Protein AF-A0A7J5VX45-F1 (afdb_monomer_lite)

Structure (mmCIF, N/CA/C/O backbone):
data_AF-A0A7J5VX45-F1
#
_entry.id   AF-A0A7J5VX45-F1
#
loop_
_atom_site.group_PDB
_atom_site.id
_atom_site.type_symbol
_atom_site.label_atom_id
_atom_site.label_alt_id
_atom_site.label_comp_id
_atom_site.label_asym_id
_atom_site.label_entity_id
_atom_site.label_seq_id
_atom_site.pdbx_PDB_ins_code
_atom_site.Cartn_x
_atom_site.Cartn_y
_atom_site.Cartn_z
_atom_site.occupancy
_atom_site.B_iso_or_equiv
_atom_site.auth_seq_id
_atom_site.auth_comp_id
_atom_site.auth_asym_id
_atom_site.auth_atom_id
_atom_site.pdbx_PDB_model_num
ATOM 1 N N . MET A 1 1 ? -2.016 6.995 -19.120 1.00 82.38 1 MET A N 1
ATOM 2 C CA . MET A 1 1 ? -1.212 5.755 -19.064 1.00 82.38 1 MET A CA 1
ATOM 3 C C . MET A 1 1 ? -1.632 4.945 -17.868 1.00 82.38 1 MET A C 1
ATOM 5 O O . MET A 1 1 ? -1.309 5.288 -16.733 1.00 82.38 1 MET A O 1
ATOM 9 N N . ASN A 1 2 ? -2.385 3.898 -18.158 1.00 92.25 2 ASN A N 1
ATOM 10 C CA . ASN A 1 2 ? -2.856 2.914 -17.201 1.00 92.25 2 ASN A CA 1
ATOM 11 C C . ASN A 1 2 ? -2.027 1.643 -17.374 1.00 92.25 2 ASN A C 1
ATOM 13 O O . ASN A 1 2 ? -1.926 1.141 -18.489 1.00 92.25 2 ASN A O 1
ATOM 17 N N . PHE A 1 3 ? -1.434 1.131 -16.298 1.00 95.12 3 PHE A N 1
ATOM 18 C CA . PHE A 1 3 ? -0.583 -0.052 -16.360 1.00 95.12 3 PHE A CA 1
ATOM 19 C C . PHE A 1 3 ? -1.140 -1.200 -15.532 1.00 95.12 3 PHE A C 1
ATOM 21 O O . PHE A 1 3 ? -1.621 -0.999 -14.417 1.00 95.12 3 PHE A O 1
ATOM 28 N N . GLU A 1 4 ? -0.998 -2.402 -16.070 1.00 95.81 4 GLU A N 1
ATOM 29 C CA . GLU A 1 4 ? -1.255 -3.669 -15.393 1.00 95.81 4 GLU A CA 1
ATOM 30 C C . GLU A 1 4 ? 0.067 -4.432 -15.242 1.00 95.81 4 GLU A C 1
ATOM 32 O O . GLU A 1 4 ? 0.884 -4.476 -16.170 1.00 95.81 4 GLU A O 1
ATOM 37 N N . ILE A 1 5 ? 0.306 -5.014 -14.067 1.00 95.38 5 ILE A N 1
ATOM 38 C CA . ILE A 1 5 ? 1.509 -5.781 -13.750 1.00 95.38 5 ILE A CA 1
ATOM 39 C C . ILE A 1 5 ? 1.119 -7.213 -13.397 1.00 95.38 5 ILE A C 1
ATOM 41 O O . ILE A 1 5 ? 0.412 -7.478 -12.433 1.00 95.38 5 ILE A O 1
ATOM 45 N N . TYR A 1 6 ? 1.655 -8.184 -14.127 1.00 94.62 6 TYR A N 1
ATOM 46 C CA . TYR A 1 6 ? 1.280 -9.585 -13.934 1.00 94.62 6 TYR A CA 1
ATOM 47 C C . TYR A 1 6 ? 2.439 -10.540 -14.197 1.00 94.62 6 TYR A C 1
ATOM 49 O O . TYR A 1 6 ? 3.435 -10.203 -14.837 1.00 94.62 6 TYR A O 1
ATOM 57 N N . TRP A 1 7 ? 2.317 -11.773 -13.711 1.00 93.62 7 TRP A N 1
ATOM 58 C CA . TRP A 1 7 ? 3.274 -12.829 -14.027 1.00 93.62 7 TRP A CA 1
ATOM 59 C C . TRP A 1 7 ? 3.082 -13.346 -15.449 1.00 93.62 7 TRP A C 1
ATOM 61 O O . TRP A 1 7 ? 1.960 -13.598 -15.886 1.00 93.62 7 TRP A O 1
ATOM 71 N N . ASN A 1 8 ? 4.179 -13.602 -16.164 1.00 93.62 8 ASN A N 1
ATOM 72 C CA . ASN A 1 8 ? 4.090 -14.371 -17.403 1.00 93.62 8 ASN A CA 1
ATOM 73 C C . ASN A 1 8 ? 3.529 -15.790 -17.148 1.00 93.62 8 ASN A C 1
ATOM 75 O O . ASN A 1 8 ? 3.465 -16.268 -16.017 1.00 93.62 8 ASN A O 1
ATOM 79 N N . GLN A 1 9 ? 3.195 -16.514 -18.220 1.00 88.69 9 GLN A N 1
ATOM 80 C CA . GLN A 1 9 ? 2.586 -17.854 -18.143 1.00 88.69 9 GLN A CA 1
ATOM 81 C C . GLN A 1 9 ? 3.402 -18.890 -17.347 1.00 88.69 9 GLN A C 1
ATOM 83 O O . GLN A 1 9 ? 2.852 -19.891 -16.897 1.00 88.69 9 GLN A O 1
ATOM 88 N N . HIS A 1 10 ? 4.706 -18.666 -17.181 1.00 89.75 10 HIS A N 1
ATOM 89 C CA . HIS A 1 10 ? 5.606 -19.560 -16.455 1.00 89.75 10 HIS A CA 1
ATOM 90 C C . HIS A 1 10 ? 5.929 -19.083 -15.030 1.00 89.75 10 HIS A C 1
ATOM 92 O O . HIS A 1 10 ? 6.707 -19.741 -14.343 1.00 89.75 10 HIS A O 1
ATOM 98 N N . CYS A 1 11 ? 5.364 -17.955 -14.582 1.00 87.44 11 CYS A N 1
ATOM 99 C CA . CYS A 1 11 ? 5.669 -17.312 -13.300 1.00 87.44 11 CYS A CA 1
ATOM 100 C C . CYS A 1 11 ? 7.172 -17.063 -13.076 1.00 87.44 11 CYS A C 1
ATOM 102 O O . CYS A 1 11 ? 7.667 -17.145 -11.953 1.00 87.44 11 CYS A O 1
ATOM 104 N N . THR A 1 12 ? 7.915 -16.779 -14.149 1.00 90.00 12 THR A N 1
ATOM 105 C CA . THR A 1 12 ? 9.368 -16.540 -14.097 1.00 90.00 12 THR A CA 1
ATOM 106 C C . THR A 1 12 ? 9.725 -15.061 -14.088 1.00 90.00 12 THR A C 1
ATOM 108 O O . THR A 1 12 ? 10.860 -14.705 -13.786 1.00 90.00 12 THR A O 1
ATOM 111 N N . MET A 1 13 ? 8.791 -14.195 -14.475 1.00 93.50 13 MET A N 1
ATOM 112 C CA . MET A 1 13 ? 9.033 -12.770 -14.676 1.00 93.50 13 MET A CA 1
ATOM 113 C C . MET A 1 13 ? 7.736 -11.969 -14.617 1.00 93.50 13 MET A C 1
ATOM 115 O O . MET A 1 13 ? 6.683 -12.451 -15.045 1.00 93.50 13 MET A O 1
ATOM 119 N N . LEU A 1 14 ? 7.853 -10.740 -14.122 1.00 95.88 14 LEU A N 1
ATOM 120 C CA . LEU A 1 14 ? 6.779 -9.759 -14.132 1.00 95.88 14 LEU A CA 1
ATOM 121 C C . LEU A 1 14 ? 6.767 -9.015 -15.468 1.00 95.88 14 LEU A C 1
ATOM 123 O O . LEU A 1 14 ? 7.808 -8.571 -15.964 1.00 95.88 14 LEU A O 1
ATOM 127 N N . MET A 1 15 ? 5.574 -8.892 -16.022 1.00 97.25 15 MET A N 1
ATOM 128 C CA . MET A 1 15 ? 5.253 -8.137 -17.222 1.00 97.25 15 MET A CA 1
ATOM 129 C C . MET A 1 15 ? 4.575 -6.836 -16.806 1.00 97.25 15 MET A C 1
ATOM 131 O O . MET A 1 15 ? 3.856 -6.820 -15.810 1.00 97.25 15 MET A O 1
ATOM 135 N N . VAL A 1 16 ? 4.799 -5.774 -17.570 1.00 97.06 16 VAL A N 1
ATOM 136 C CA . VAL A 1 16 ? 4.089 -4.500 -17.452 1.00 97.06 16 VAL A CA 1
ATOM 137 C C . VAL A 1 16 ? 3.394 -4.250 -18.782 1.00 97.06 16 VAL A C 1
ATOM 139 O O . VAL A 1 16 ? 4.059 -4.165 -19.817 1.00 97.06 16 VAL A O 1
ATOM 142 N N . GLU A 1 17 ? 2.071 -4.172 -18.758 1.00 96.94 17 GLU A N 1
ATOM 143 C CA . GLU A 1 17 ? 1.246 -3.850 -19.919 1.00 96.94 17 GLU A CA 1
ATOM 144 C C . GLU A 1 17 ? 0.693 -2.440 -19.786 1.00 96.94 17 GLU A C 1
ATOM 146 O O . GLU A 1 17 ? 0.099 -2.095 -18.769 1.00 96.94 17 GLU A O 1
ATOM 151 N N . ASP A 1 18 ? 0.893 -1.628 -20.818 1.00 96.06 18 ASP A N 1
ATOM 152 C CA . ASP A 1 18 ? 0.198 -0.358 -20.983 1.00 96.06 18 ASP A CA 1
ATOM 153 C C . ASP A 1 18 ? -1.181 -0.644 -21.587 1.00 96.06 18 ASP A C 1
ATOM 155 O O . ASP A 1 18 ? -1.300 -1.062 -22.741 1.00 96.06 18 ASP A O 1
ATOM 159 N N . LEU A 1 19 ? -2.232 -0.441 -20.798 1.00 94.62 19 LEU A N 1
ATOM 160 C CA . LEU A 1 19 ? -3.609 -0.732 -21.185 1.00 94.62 19 LEU A CA 1
ATOM 161 C C . LEU A 1 19 ? -4.141 0.231 -22.256 1.00 94.62 19 LEU A C 1
ATOM 163 O O . LEU A 1 19 ? -5.102 -0.113 -22.945 1.00 94.62 19 LEU A O 1
ATOM 167 N N . ASP A 1 20 ? -3.521 1.402 -22.440 1.00 93.12 20 ASP A N 1
ATOM 168 C CA . ASP A 1 20 ? -3.989 2.400 -23.407 1.00 93.12 20 ASP A CA 1
ATOM 169 C C . ASP A 1 20 ? -3.570 2.034 -24.847 1.00 93.12 20 ASP A C 1
ATOM 171 O O . ASP A 1 20 ? -4.246 2.400 -25.811 1.00 93.12 20 ASP A O 1
ATOM 175 N N . ASN A 1 21 ? -2.460 1.301 -25.013 1.00 94.06 21 ASN A N 1
ATOM 176 C CA . ASN A 1 21 ? -1.916 0.911 -26.324 1.00 94.06 21 ASN A CA 1
ATOM 177 C C . ASN A 1 21 ? -1.573 -0.587 -26.463 1.00 94.06 21 ASN A C 1
ATOM 179 O O . ASN A 1 21 ? -1.088 -1.006 -27.516 1.00 94.06 21 ASN A O 1
ATOM 183 N N . SER A 1 22 ? -1.829 -1.387 -25.425 1.00 92.19 22 SER A N 1
ATOM 184 C CA . SER A 1 22 ? -1.565 -2.831 -25.353 1.00 92.19 22 SER A CA 1
ATOM 185 C C . SER A 1 22 ? -0.097 -3.224 -25.570 1.00 92.19 22 SER A C 1
ATOM 187 O O . SER A 1 22 ? 0.197 -4.342 -26.005 1.00 92.19 22 SER A O 1
ATOM 189 N N . THR A 1 23 ? 0.846 -2.319 -25.293 1.00 96.25 23 THR A N 1
ATOM 190 C CA . THR A 1 23 ? 2.274 -2.655 -25.321 1.00 96.25 23 THR A CA 1
ATOM 191 C C . THR A 1 23 ? 2.665 -3.388 -24.048 1.00 96.25 23 THR A C 1
ATOM 193 O O . THR A 1 23 ? 2.251 -3.023 -22.952 1.00 96.25 23 THR A O 1
ATOM 196 N N . VAL A 1 24 ? 3.476 -4.437 -24.192 1.00 96.75 24 VAL A N 1
ATOM 197 C CA . VAL A 1 24 ? 3.905 -5.286 -23.078 1.00 96.75 24 VAL A CA 1
ATOM 198 C C . VAL A 1 24 ? 5.424 -5.289 -23.016 1.00 96.75 24 VAL A C 1
ATOM 200 O O . VAL A 1 24 ? 6.086 -5.656 -23.986 1.00 96.75 24 VAL A O 1
ATOM 203 N N . SER A 1 25 ? 5.963 -4.919 -21.860 1.00 96.94 25 SER A N 1
ATOM 204 C CA . SER A 1 25 ? 7.399 -4.923 -21.577 1.00 96.94 25 SER A CA 1
ATOM 205 C C . SER A 1 25 ? 7.700 -5.797 -20.367 1.00 96.94 25 SER A C 1
ATOM 207 O O . SER A 1 25 ? 6.845 -6.016 -19.506 1.00 96.94 25 SER A O 1
ATOM 209 N N . ARG A 1 26 ? 8.928 -6.308 -20.270 1.00 96.81 26 ARG A N 1
ATOM 210 C CA . ARG A 1 26 ? 9.374 -6.964 -19.039 1.00 96.81 26 ARG A CA 1
ATOM 211 C C . ARG A 1 26 ? 9.648 -5.907 -17.976 1.00 96.81 26 ARG A C 1
ATOM 213 O O . ARG A 1 26 ? 10.177 -4.841 -18.283 1.00 96.81 26 ARG A O 1
ATOM 220 N N . MET A 1 27 ? 9.363 -6.205 -16.711 1.00 96.38 27 MET A N 1
ATOM 221 C CA . MET A 1 27 ? 9.603 -5.243 -15.631 1.00 96.38 27 MET A CA 1
ATOM 222 C C . MET A 1 27 ? 11.084 -4.837 -15.502 1.00 96.38 27 MET A C 1
ATOM 224 O O . MET A 1 27 ? 11.373 -3.707 -15.122 1.00 96.38 27 MET A O 1
ATOM 228 N N . ASP A 1 28 ? 12.023 -5.736 -15.818 1.00 96.12 28 ASP A N 1
ATOM 229 C CA . ASP A 1 28 ? 13.470 -5.461 -15.823 1.00 96.12 28 ASP A CA 1
ATOM 230 C C . ASP A 1 28 ? 13.955 -4.647 -17.030 1.00 96.12 28 ASP A C 1
ATOM 232 O O . ASP A 1 28 ? 15.075 -4.142 -17.012 1.00 96.12 28 ASP A O 1
ATOM 236 N N . GLU A 1 29 ? 13.113 -4.477 -18.045 1.00 96.81 29 GLU A N 1
ATOM 237 C CA . GLU A 1 29 ? 13.376 -3.635 -19.216 1.00 96.81 29 GLU A CA 1
ATOM 238 C C . GLU A 1 29 ? 12.725 -2.249 -19.092 1.00 96.81 29 GLU A C 1
ATOM 240 O O . GLU A 1 29 ? 12.973 -1.368 -19.916 1.00 96.81 29 GLU A O 1
ATOM 245 N N . MET A 1 30 ? 11.908 -2.031 -18.055 1.00 96.56 30 MET A N 1
ATOM 246 C CA . MET A 1 30 ? 11.261 -0.743 -17.828 1.00 96.56 30 MET A CA 1
ATOM 247 C C . MET A 1 30 ? 12.286 0.353 -17.501 1.00 96.56 30 MET A C 1
ATOM 249 O O . MET A 1 30 ? 13.265 0.101 -16.789 1.00 96.56 30 MET A O 1
ATOM 253 N N . PRO A 1 31 ? 12.050 1.606 -17.937 1.00 97.00 31 PRO A N 1
ATOM 254 C CA . PRO A 1 31 ? 12.927 2.720 -17.603 1.00 97.00 31 PRO A CA 1
ATOM 255 C C . PRO A 1 31 ? 13.096 2.889 -16.089 1.00 97.00 31 PRO A C 1
ATOM 257 O O . PRO A 1 31 ? 12.126 2.837 -15.330 1.00 97.00 31 PRO A O 1
ATOM 260 N N . ALA A 1 32 ? 14.321 3.182 -15.644 1.00 96.44 32 ALA A N 1
ATOM 261 C CA . ALA A 1 32 ? 14.611 3.393 -14.224 1.00 96.44 32 ALA A CA 1
ATOM 262 C C . ALA A 1 32 ? 13.737 4.495 -13.599 1.00 96.44 32 ALA A C 1
ATOM 264 O O . ALA A 1 32 ? 13.336 4.376 -12.445 1.00 96.44 32 ALA A O 1
ATOM 265 N N . GLU A 1 33 ? 13.404 5.539 -14.365 1.00 96.19 33 GLU A N 1
ATOM 266 C CA . GLU A 1 33 ? 12.509 6.615 -13.930 1.00 96.19 33 GLU A CA 1
ATOM 267 C C . GLU A 1 33 ? 11.099 6.102 -13.600 1.00 96.19 33 GLU A C 1
ATOM 269 O O . GLU A 1 33 ? 10.535 6.480 -12.576 1.00 96.19 33 GLU A O 1
ATOM 274 N N . PHE A 1 34 ? 10.546 5.207 -14.423 1.00 96.06 34 PHE A N 1
ATOM 275 C CA . PHE A 1 34 ? 9.236 4.600 -14.182 1.00 96.06 34 PHE A CA 1
ATOM 276 C C . PHE A 1 34 ? 9.245 3.783 -12.885 1.00 96.06 34 PHE A C 1
ATOM 278 O O . PHE A 1 34 ? 8.399 3.977 -12.014 1.00 96.06 34 PHE A O 1
ATOM 285 N N . ILE A 1 35 ? 10.261 2.930 -12.715 1.00 97.56 35 ILE A N 1
ATOM 286 C CA . ILE A 1 35 ? 10.429 2.112 -11.509 1.00 97.56 35 ILE A CA 1
ATOM 287 C C . ILE A 1 35 ? 10.584 2.982 -10.257 1.00 97.56 35 ILE A C 1
ATOM 289 O O . ILE A 1 35 ? 9.976 2.692 -9.229 1.00 97.56 35 ILE A O 1
ATOM 293 N N . GLN A 1 36 ? 11.368 4.059 -10.331 1.00 97.25 36 GLN A N 1
ATOM 294 C CA . GLN A 1 36 ? 11.568 4.975 -9.204 1.00 97.25 36 GLN A CA 1
ATOM 295 C C . GLN A 1 36 ? 10.301 5.766 -8.861 1.00 97.25 36 GLN A C 1
ATOM 297 O O . GLN A 1 36 ? 10.040 5.991 -7.682 1.00 97.25 36 GLN A O 1
ATOM 302 N N . LYS A 1 37 ? 9.489 6.146 -9.855 1.00 96.31 37 LYS A N 1
ATOM 303 C CA . LYS A 1 37 ? 8.185 6.783 -9.616 1.00 96.31 37 LYS A CA 1
ATOM 304 C C . LYS A 1 37 ? 7.210 5.840 -8.914 1.00 96.31 37 LYS A C 1
ATOM 306 O O . LYS A 1 37 ? 6.556 6.254 -7.963 1.00 96.31 37 LYS A O 1
ATOM 311 N N . LEU A 1 38 ? 7.157 4.569 -9.320 1.00 95.69 38 LEU A N 1
ATOM 312 C CA . LEU A 1 38 ? 6.349 3.567 -8.617 1.00 95.69 38 LEU A CA 1
ATOM 313 C C . LEU A 1 38 ? 6.828 3.340 -7.185 1.00 95.69 38 LEU A C 1
ATOM 315 O O . LEU A 1 38 ? 6.024 3.290 -6.260 1.00 95.69 38 LEU A O 1
ATOM 319 N N . ASP A 1 39 ? 8.139 3.235 -6.997 1.00 96.88 39 ASP A N 1
ATOM 320 C CA . ASP A 1 39 ? 8.743 3.059 -5.681 1.00 96.88 39 ASP A CA 1
ATOM 321 C C . ASP A 1 39 ? 8.433 4.237 -4.741 1.00 96.88 39 ASP A C 1
ATOM 323 O O . ASP A 1 39 ? 8.046 4.028 -3.587 1.00 96.88 39 ASP A O 1
ATOM 327 N N . ALA A 1 40 ? 8.495 5.470 -5.256 1.00 94.69 40 ALA A N 1
ATOM 328 C CA . ALA A 1 40 ? 8.063 6.666 -4.538 1.00 94.69 40 ALA A CA 1
ATOM 329 C C . ALA A 1 40 ? 6.563 6.618 -4.198 1.00 94.69 40 ALA A C 1
ATOM 331 O O . ALA A 1 40 ? 6.196 6.835 -3.042 1.00 94.69 40 ALA A O 1
ATOM 332 N N . ALA A 1 41 ? 5.705 6.227 -5.145 1.00 92.38 41 ALA A N 1
ATOM 333 C CA . ALA A 1 41 ? 4.271 6.081 -4.903 1.00 92.38 41 ALA A CA 1
ATOM 334 C C . ALA A 1 41 ? 3.952 5.018 -3.829 1.00 92.38 41 ALA A C 1
ATOM 336 O O . ALA A 1 41 ? 3.035 5.205 -3.022 1.00 92.38 41 ALA A O 1
ATOM 337 N N . VAL A 1 42 ? 4.723 3.922 -3.743 1.00 91.62 42 VAL A N 1
ATOM 338 C CA . VAL A 1 42 ? 4.620 2.957 -2.628 1.00 91.62 42 VAL A CA 1
ATOM 339 C C . VAL A 1 42 ? 5.031 3.615 -1.311 1.00 91.62 42 VAL A C 1
ATOM 341 O O . VAL A 1 42 ? 4.355 3.417 -0.302 1.00 91.62 42 VAL A O 1
ATOM 344 N N . SER A 1 43 ? 6.111 4.401 -1.305 1.00 88.94 43 SER A N 1
ATOM 345 C CA . SER A 1 43 ? 6.586 5.090 -0.099 1.00 88.94 43 SER A CA 1
ATOM 346 C C . SER A 1 43 ? 5.570 6.082 0.471 1.00 88.94 43 SER A C 1
ATOM 348 O O . SER A 1 43 ? 5.431 6.173 1.689 1.00 88.94 43 SER A O 1
ATOM 350 N N . GLU A 1 44 ? 4.828 6.765 -0.403 1.00 83.69 44 GLU A N 1
ATOM 351 C CA . GLU A 1 44 ? 3.817 7.757 -0.031 1.00 83.69 44 GLU A CA 1
ATOM 352 C C . GLU A 1 44 ? 2.494 7.108 0.380 1.00 83.69 44 GLU A C 1
ATOM 354 O O . GLU A 1 44 ? 1.898 7.488 1.385 1.00 83.69 44 GLU A O 1
ATOM 359 N N . SER A 1 45 ? 2.033 6.113 -0.382 1.00 80.19 45 SER A N 1
ATOM 360 C CA . SER A 1 45 ? 0.720 5.494 -0.155 1.00 80.19 45 SER A CA 1
ATOM 361 C C . SER A 1 45 ? 0.730 4.370 0.883 1.00 80.19 45 SER A C 1
ATOM 363 O O . SER A 1 45 ? -0.319 4.047 1.440 1.00 80.19 45 SER A O 1
ATOM 365 N N . ARG A 1 46 ? 1.881 3.711 1.084 1.00 84.00 46 ARG A N 1
ATOM 366 C CA . ARG A 1 46 ? 2.056 2.530 1.950 1.00 84.00 46 ARG A CA 1
ATOM 367 C C . ARG A 1 46 ? 3.404 2.554 2.716 1.00 84.00 46 ARG A C 1
ATOM 369 O O . ARG A 1 46 ? 4.164 1.576 2.622 1.00 84.00 46 ARG A O 1
ATOM 376 N N . PRO A 1 47 ? 3.726 3.613 3.486 1.00 81.44 47 PRO A N 1
ATOM 377 C CA . PRO A 1 47 ? 4.994 3.761 4.209 1.00 81.44 47 PRO A CA 1
ATOM 378 C C . PRO A 1 47 ? 5.429 2.531 5.022 1.00 81.44 47 PRO A C 1
ATOM 380 O O . PRO A 1 47 ? 6.603 2.159 4.998 1.00 81.44 47 PRO A O 1
ATOM 383 N N . GLY A 1 48 ? 4.509 1.852 5.711 1.00 80.50 48 GLY A N 1
ATOM 384 C CA . GLY A 1 48 ? 4.817 0.645 6.488 1.00 80.50 48 GLY A CA 1
ATOM 385 C C . GLY A 1 48 ? 5.357 -0.511 5.635 1.00 80.50 48 GLY A C 1
A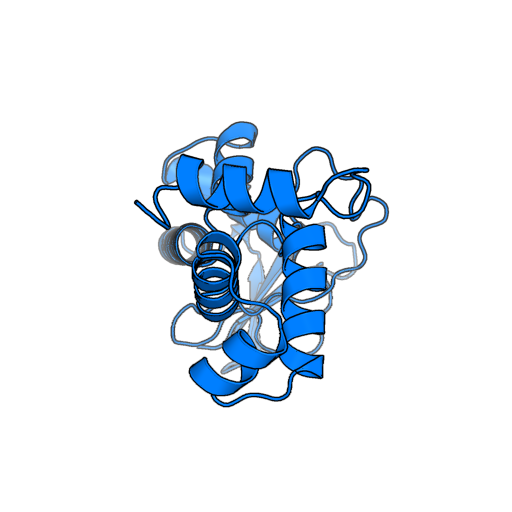TOM 386 O O . GLY A 1 48 ? 6.354 -1.146 5.996 1.00 80.50 48 GLY A O 1
ATOM 387 N N . ILE A 1 49 ? 4.750 -0.749 4.467 1.00 86.50 49 ILE A N 1
ATOM 388 C CA . ILE A 1 49 ? 5.239 -1.740 3.496 1.00 86.50 49 ILE A CA 1
ATOM 389 C C . ILE A 1 49 ? 6.587 -1.286 2.934 1.00 86.50 49 ILE A C 1
ATOM 391 O O . ILE A 1 49 ? 7.529 -2.080 2.878 1.00 86.50 49 ILE A O 1
ATOM 395 N N . TYR A 1 50 ? 6.705 -0.005 2.580 1.00 89.69 50 TYR A N 1
ATOM 396 C CA . TYR A 1 50 ? 7.933 0.568 2.036 1.00 89.69 50 TYR A CA 1
ATOM 397 C C . TYR A 1 50 ? 9.129 0.432 2.990 1.00 89.69 50 TYR A C 1
ATOM 399 O O . TYR A 1 50 ? 10.215 0.025 2.573 1.00 89.69 50 TYR A O 1
ATOM 407 N N . ILE A 1 51 ? 8.932 0.681 4.289 1.00 85.69 51 ILE A N 1
ATOM 408 C CA . ILE A 1 51 ? 9.962 0.492 5.320 1.00 85.69 51 ILE A CA 1
ATOM 409 C C . ILE A 1 51 ? 10.436 -0.964 5.352 1.00 85.69 51 ILE A C 1
ATOM 411 O O . ILE A 1 51 ? 11.641 -1.218 5.429 1.00 85.69 51 ILE A O 1
ATOM 415 N N . ASN A 1 52 ? 9.515 -1.927 5.277 1.00 88.50 52 ASN A N 1
ATOM 416 C CA . ASN A 1 52 ? 9.874 -3.343 5.260 1.00 88.50 52 ASN A CA 1
ATOM 417 C C . ASN A 1 52 ? 10.639 -3.718 3.987 1.00 88.50 52 ASN A C 1
ATOM 419 O O . ASN A 1 52 ? 11.627 -4.449 4.070 1.00 88.50 52 ASN A O 1
ATOM 423 N N . LEU A 1 53 ? 10.233 -3.200 2.826 1.00 92.88 53 LEU A N 1
ATOM 424 C CA . LEU A 1 53 ? 10.967 -3.389 1.573 1.00 92.88 53 LEU A CA 1
ATOM 425 C C . LEU A 1 53 ? 12.391 -2.831 1.689 1.00 92.88 53 LEU A C 1
ATOM 427 O O . LEU A 1 53 ? 13.352 -3.547 1.418 1.00 92.88 53 LEU A O 1
ATOM 431 N N . CYS A 1 54 ? 12.547 -1.603 2.185 1.00 93.75 54 CYS A N 1
ATOM 432 C CA . CYS A 1 54 ? 13.855 -0.973 2.359 1.00 93.75 54 CYS A CA 1
ATOM 433 C C . CYS A 1 54 ? 14.767 -1.735 3.326 1.00 93.75 54 CYS A C 1
ATOM 435 O O . CYS A 1 54 ? 15.948 -1.908 3.038 1.00 93.75 54 CYS A O 1
ATOM 437 N N . LYS A 1 55 ? 14.236 -2.229 4.451 1.00 91.06 55 LYS A N 1
ATOM 438 C CA . LYS A 1 55 ? 15.016 -3.009 5.428 1.00 91.06 55 LYS A CA 1
ATOM 439 C C . LYS A 1 55 ? 15.585 -4.305 4.851 1.00 91.06 55 LYS A C 1
ATOM 441 O O . LYS A 1 55 ? 16.656 -4.722 5.275 1.00 91.06 55 LYS A O 1
ATOM 446 N N . ASN A 1 56 ? 14.868 -4.944 3.928 1.00 93.12 56 ASN A N 1
ATOM 447 C CA . ASN A 1 56 ? 15.251 -6.254 3.397 1.00 93.12 56 ASN A CA 1
ATOM 448 C C . ASN A 1 56 ? 16.004 -6.176 2.065 1.00 93.12 56 ASN A C 1
ATOM 450 O O . ASN A 1 56 ? 16.832 -7.035 1.788 1.00 93.12 56 ASN A O 1
ATOM 454 N N . ILE A 1 57 ? 15.710 -5.171 1.240 1.00 96.25 57 ILE A N 1
ATOM 455 C CA . ILE A 1 57 ? 16.250 -5.051 -0.123 1.00 96.25 57 ILE A CA 1
ATOM 456 C C . ILE A 1 57 ? 17.281 -3.921 -0.211 1.00 96.25 57 ILE A C 1
ATOM 458 O O . ILE A 1 57 ? 18.217 -3.993 -0.999 1.00 96.25 57 ILE A O 1
ATOM 462 N N . GLY A 1 58 ? 17.148 -2.892 0.624 1.00 96.81 58 GLY A N 1
ATOM 463 C CA . GLY A 1 58 ? 18.044 -1.743 0.681 1.00 96.81 58 GLY A CA 1
ATOM 464 C C . GLY A 1 58 ? 17.326 -0.422 0.422 1.00 96.81 58 GLY A C 1
ATOM 465 O O . GLY A 1 58 ? 16.268 -0.375 -0.206 1.00 96.81 58 GLY A O 1
ATOM 466 N N . TYR A 1 59 ? 17.924 0.666 0.907 1.00 94.69 59 TYR A N 1
ATOM 467 C CA . TYR A 1 59 ? 17.459 2.045 0.717 1.00 94.69 59 TYR A CA 1
ATOM 468 C C . TYR A 1 59 ? 18.058 2.675 -0.549 1.00 94.69 59 TYR A C 1
ATOM 470 O O . TYR A 1 59 ? 19.058 2.194 -1.080 1.00 94.69 59 TYR A O 1
ATOM 478 N N . GLY A 1 60 ? 17.468 3.780 -1.007 1.00 95.12 60 GLY A N 1
ATOM 479 C CA . GLY A 1 60 ? 17.971 4.566 -2.137 1.00 95.12 60 GLY A CA 1
ATOM 480 C C . GLY A 1 60 ? 17.477 4.085 -3.511 1.00 95.12 60 GLY A C 1
ATOM 481 O O . GLY A 1 60 ? 16.922 2.982 -3.623 1.00 95.12 60 GLY A O 1
ATOM 482 N N . PRO A 1 61 ? 17.644 4.917 -4.556 1.00 96.38 61 PRO A N 1
ATOM 483 C CA . PRO A 1 61 ? 17.088 4.680 -5.892 1.00 96.38 61 PRO A CA 1
ATOM 484 C C . PRO A 1 61 ? 17.694 3.463 -6.602 1.00 96.38 61 PRO A C 1
ATOM 486 O O . PRO A 1 61 ? 17.009 2.801 -7.375 1.00 96.38 61 PRO A O 1
ATOM 489 N N . GLN A 1 62 ? 18.940 3.099 -6.293 1.00 96.56 62 GLN A N 1
ATOM 490 C CA . GLN A 1 62 ? 19.617 1.927 -6.859 1.00 96.56 62 GLN A CA 1
ATOM 491 C C . GLN A 1 62 ? 18.944 0.595 -6.492 1.00 96.56 62 GLN A C 1
ATOM 493 O O . GLN A 1 62 ? 19.123 -0.399 -7.186 1.00 96.56 62 GLN A O 1
ATOM 498 N N . ASN A 1 63 ? 18.155 0.581 -5.414 1.00 98.00 63 ASN A N 1
ATOM 499 C CA . ASN A 1 63 ? 17.435 -0.597 -4.932 1.00 98.00 63 ASN A CA 1
ATOM 500 C C . ASN A 1 63 ? 15.941 -0.586 -5.325 1.00 98.00 63 ASN A C 1
ATOM 502 O O . ASN A 1 63 ? 15.217 -1.521 -4.979 1.00 98.00 63 ASN A O 1
ATOM 506 N N . ALA A 1 64 ? 15.471 0.443 -6.048 1.00 97.75 64 ALA A N 1
ATOM 507 C CA . ALA A 1 64 ? 14.056 0.619 -6.395 1.00 97.75 64 ALA A CA 1
ATOM 508 C C . ALA A 1 64 ? 13.499 -0.558 -7.205 1.00 97.75 64 ALA A C 1
ATOM 510 O O . ALA A 1 64 ? 12.406 -1.034 -6.919 1.00 97.75 64 ALA A O 1
ATOM 511 N N . TYR A 1 65 ? 14.276 -1.096 -8.153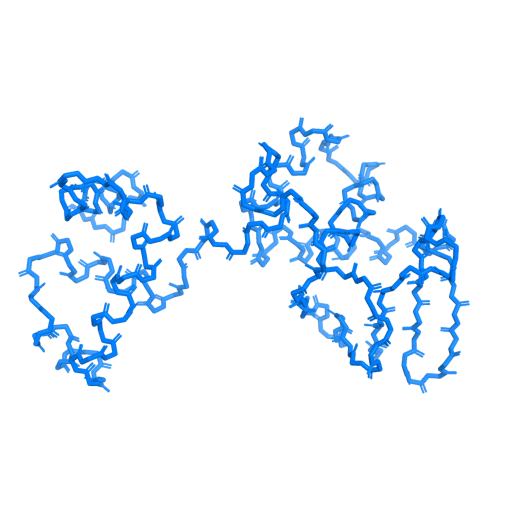 1.00 97.75 65 TYR A N 1
ATOM 512 C CA . TYR A 1 65 ? 13.860 -2.272 -8.922 1.00 97.75 65 TYR A CA 1
ATOM 513 C C . TYR A 1 65 ? 13.580 -3.478 -8.025 1.00 97.75 65 TYR A C 1
ATOM 515 O O . TYR A 1 65 ? 12.512 -4.068 -8.123 1.00 97.75 65 TYR A O 1
ATOM 523 N N . GLY A 1 66 ? 14.495 -3.818 -7.112 1.00 97.06 66 GLY A N 1
ATOM 524 C CA . GLY A 1 66 ? 14.296 -4.954 -6.211 1.00 97.06 66 GLY A CA 1
ATOM 525 C C . GLY A 1 66 ? 13.057 -4.771 -5.334 1.00 97.06 66 GLY A C 1
ATOM 526 O O . GLY A 1 66 ? 12.251 -5.695 -5.200 1.00 97.06 66 GLY A O 1
ATOM 527 N N . ARG A 1 67 ? 12.867 -3.562 -4.783 1.00 96.69 67 ARG A N 1
ATOM 528 C CA . ARG A 1 67 ? 11.689 -3.231 -3.967 1.00 96.69 67 ARG A CA 1
ATOM 529 C C . ARG A 1 67 ? 10.404 -3.358 -4.771 1.00 96.69 67 ARG A C 1
ATOM 531 O O . ARG A 1 67 ? 9.475 -4.015 -4.306 1.00 96.69 67 ARG A O 1
ATOM 538 N N . MET A 1 68 ? 10.373 -2.806 -5.980 1.00 96.25 68 MET A N 1
ATOM 539 C CA . MET A 1 68 ? 9.194 -2.859 -6.835 1.00 96.25 68 MET A CA 1
ATOM 540 C C . MET A 1 68 ? 8.919 -4.248 -7.388 1.00 96.25 68 MET A C 1
ATOM 542 O O . MET A 1 68 ? 7.754 -4.624 -7.454 1.00 96.25 68 MET A O 1
ATOM 546 N N . PHE A 1 69 ? 9.939 -5.040 -7.710 1.00 95.19 69 PHE A N 1
ATOM 547 C CA . PHE A 1 69 ? 9.768 -6.442 -8.081 1.00 95.19 69 PHE A CA 1
ATOM 548 C C . PHE A 1 69 ? 9.094 -7.216 -6.943 1.00 95.19 69 PHE A C 1
ATOM 550 O O . PHE A 1 69 ? 8.075 -7.871 -7.150 1.00 95.19 69 PHE A O 1
ATOM 557 N N . GLN A 1 70 ? 9.610 -7.083 -5.717 1.00 93.12 70 GLN A N 1
ATOM 558 C CA . GLN A 1 70 ? 9.064 -7.776 -4.551 1.00 93.12 70 GLN A CA 1
ATOM 559 C C . GLN A 1 70 ? 7.660 -7.284 -4.176 1.00 93.12 70 GLN A C 1
ATOM 561 O O . GLN A 1 70 ? 6.798 -8.100 -3.836 1.00 93.12 70 GLN A O 1
ATOM 566 N N . PHE A 1 71 ? 7.426 -5.968 -4.225 1.00 92.94 71 PHE A N 1
ATOM 567 C CA . PHE A 1 71 ? 6.112 -5.374 -3.998 1.00 92.94 71 PHE A CA 1
ATOM 568 C C . PHE A 1 71 ? 5.112 -5.888 -5.028 1.00 92.94 71 PHE A C 1
ATOM 570 O O . PHE A 1 71 ? 4.064 -6.399 -4.645 1.00 92.94 71 PHE A O 1
ATOM 577 N N . SER A 1 72 ? 5.465 -5.814 -6.309 1.00 92.88 72 SER A N 1
ATOM 578 C CA . SER A 1 72 ? 4.600 -6.231 -7.408 1.00 92.88 72 SER A CA 1
ATOM 579 C C . SER A 1 72 ? 4.277 -7.711 -7.302 1.00 92.88 72 SER A C 1
ATOM 581 O O . SER A 1 72 ? 3.115 -8.055 -7.210 1.00 92.88 72 SER A O 1
ATOM 583 N N . ALA A 1 73 ? 5.275 -8.577 -7.116 1.00 90.25 73 ALA A N 1
ATOM 584 C CA . ALA A 1 73 ? 5.079 -10.011 -6.895 1.00 90.25 73 ALA A CA 1
ATOM 585 C C . ALA A 1 73 ? 4.111 -10.356 -5.742 1.00 90.25 73 ALA A C 1
ATOM 587 O O . ALA A 1 73 ? 3.496 -11.423 -5.739 1.00 90.25 73 ALA A O 1
ATOM 588 N N . CYS A 1 74 ? 4.019 -9.492 -4.726 1.00 88.31 74 CYS A N 1
ATOM 589 C CA . CYS A 1 74 ? 3.177 -9.692 -3.544 1.00 88.31 74 CYS A CA 1
ATOM 590 C C . CYS A 1 74 ? 1.802 -9.030 -3.620 1.00 88.31 74 CYS A C 1
ATOM 592 O O . CYS A 1 74 ? 0.969 -9.318 -2.757 1.00 88.31 74 CYS A O 1
ATOM 594 N N . ASN A 1 75 ? 1.588 -8.117 -4.565 1.00 87.50 75 ASN A N 1
ATOM 595 C CA . ASN A 1 75 ? 0.414 -7.246 -4.591 1.00 87.50 75 ASN A CA 1
ATOM 596 C C . ASN A 1 75 ? -0.263 -7.175 -5.970 1.00 87.50 75 ASN A C 1
ATOM 598 O O . ASN A 1 75 ? -1.405 -6.731 -6.025 1.00 87.50 75 ASN A O 1
ATOM 602 N N . PHE A 1 76 ? 0.402 -7.684 -7.011 1.00 88.00 76 PHE A N 1
ATOM 603 C CA . PHE A 1 76 ? -0.078 -7.881 -8.377 1.00 88.00 76 PHE A CA 1
ATOM 604 C C . PHE A 1 76 ? 0.315 -9.291 -8.844 1.00 88.00 76 PHE A C 1
ATOM 606 O O . PHE A 1 76 ? 1.378 -9.813 -8.489 1.00 88.00 76 PHE A O 1
ATOM 613 N N . SER A 1 77 ? -0.558 -9.985 -9.563 1.00 77.38 77 SER A N 1
ATOM 614 C CA . SER A 1 77 ? -0.285 -11.381 -9.920 1.00 77.38 77 SER A CA 1
ATOM 615 C C . SER A 1 77 ? -1.061 -11.901 -11.111 1.00 77.38 77 SER A C 1
ATOM 617 O O . SER A 1 77 ? -0.538 -12.765 -11.819 1.00 77.38 77 SER A O 1
ATOM 619 N N . SER A 1 78 ? -2.289 -11.426 -11.306 1.00 83.06 78 SER A N 1
ATOM 620 C CA . SER A 1 78 ? -3.214 -11.991 -12.279 1.00 83.06 78 SER A CA 1
ATOM 621 C C . SER A 1 78 ? -3.518 -10.955 -13.339 1.00 83.06 78 SER A C 1
ATOM 623 O O . SER A 1 78 ? -3.907 -9.848 -13.004 1.00 83.06 78 SER A O 1
ATOM 625 N N . LYS A 1 79 ? -3.378 -11.339 -14.612 1.00 88.56 79 LYS A N 1
ATOM 626 C CA . LYS A 1 79 ? -3.869 -10.512 -15.709 1.00 88.56 79 LYS A CA 1
ATOM 627 C C . LYS A 1 79 ? -5.400 -10.552 -15.705 1.00 88.56 79 LYS A C 1
ATOM 629 O O . LYS A 1 79 ? -5.980 -11.574 -16.085 1.00 88.56 79 LYS A O 1
ATOM 634 N N . ASP A 1 80 ? -6.037 -9.488 -15.241 1.00 86.69 80 ASP A N 1
ATOM 635 C CA . ASP A 1 80 ? -7.486 -9.308 -15.159 1.00 86.69 80 ASP A CA 1
ATOM 636 C C . ASP A 1 80 ? -8.009 -8.132 -16.015 1.00 86.69 80 ASP A C 1
ATOM 638 O O . ASP A 1 80 ? -9.228 -7.959 -16.142 1.00 86.69 80 ASP A O 1
ATOM 642 N N . GLY A 1 81 ? -7.109 -7.380 -16.662 1.00 87.25 81 GLY A N 1
ATOM 643 C CA . GLY A 1 81 ? -7.420 -6.242 -17.525 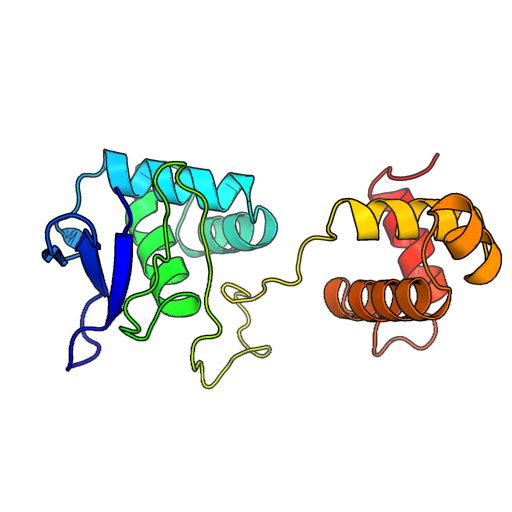1.00 87.25 81 GLY A CA 1
ATOM 644 C C . GLY A 1 81 ? -7.756 -4.962 -16.762 1.00 87.25 81 GLY A C 1
ATOM 645 O O . GLY A 1 81 ? -8.295 -4.022 -17.358 1.00 87.25 81 GLY A O 1
ATOM 646 N N . ARG A 1 82 ? -7.512 -4.920 -15.446 1.00 88.00 82 ARG A N 1
ATOM 647 C CA . ARG A 1 82 ? -7.705 -3.728 -14.619 1.00 88.00 82 ARG A CA 1
ATOM 648 C C . ARG A 1 82 ? -6.358 -3.065 -14.343 1.00 88.00 82 ARG A C 1
ATOM 650 O O . ARG A 1 82 ? -5.366 -3.746 -14.118 1.00 88.00 82 ARG A O 1
ATOM 657 N N . PRO A 1 83 ? -6.310 -1.726 -14.326 1.00 91.06 83 PRO A N 1
ATOM 658 C CA . PRO A 1 83 ? -5.078 -1.030 -14.008 1.00 91.06 83 PRO A CA 1
ATOM 659 C C . PRO A 1 83 ? -4.681 -1.236 -12.548 1.00 91.06 83 PRO A C 1
ATOM 661 O O . PRO A 1 83 ? -5.448 -0.912 -11.639 1.00 91.06 83 PRO A O 1
ATOM 664 N N . ASP A 1 84 ? -3.443 -1.673 -12.347 1.00 91.94 84 ASP A N 1
ATOM 665 C CA . ASP A 1 84 ? -2.748 -1.641 -11.060 1.00 91.94 84 ASP A CA 1
ATOM 666 C C . ASP A 1 84 ? -2.177 -0.249 -10.770 1.00 91.94 84 ASP A C 1
ATOM 668 O O . ASP A 1 84 ? -1.987 0.142 -9.616 1.00 91.94 84 ASP A O 1
ATOM 672 N N . ILE A 1 85 ? -1.872 0.508 -11.825 1.00 93.31 85 ILE A N 1
ATOM 673 C CA . ILE A 1 85 ? -1.322 1.861 -11.761 1.00 93.31 85 ILE A CA 1
ATOM 674 C C . ILE A 1 85 ? -2.121 2.728 -12.726 1.00 93.31 85 ILE A C 1
ATOM 676 O O . ILE A 1 85 ? -2.205 2.420 -13.914 1.00 93.31 85 ILE A O 1
ATOM 680 N N . ASN A 1 86 ? -2.699 3.816 -12.227 1.00 89.94 86 ASN A N 1
ATOM 681 C CA . ASN A 1 86 ? -3.381 4.789 -13.076 1.00 89.94 86 ASN A CA 1
ATOM 682 C C . ASN A 1 86 ? -2.443 5.930 -13.517 1.00 89.94 86 ASN A C 1
ATOM 684 O O . ASN A 1 86 ? -1.267 5.977 -13.153 1.00 89.94 86 ASN A O 1
ATOM 688 N N . GLU A 1 87 ? -2.987 6.884 -14.270 1.00 87.12 87 GLU A N 1
ATOM 689 C CA . GLU A 1 87 ? -2.232 8.013 -14.837 1.00 87.12 87 GLU A CA 1
ATOM 690 C C . GLU A 1 87 ? -1.559 8.909 -13.782 1.00 87.12 87 GLU A C 1
ATOM 692 O O . GLU A 1 87 ? -0.522 9.513 -14.057 1.00 87.12 87 GLU A O 1
ATOM 697 N N . ASP A 1 88 ? -2.110 8.936 -12.566 1.00 86.12 88 ASP A N 1
ATOM 698 C CA . ASP A 1 88 ? -1.614 9.704 -11.422 1.00 86.12 88 ASP A CA 1
ATOM 699 C C . ASP A 1 88 ? -0.628 8.904 -10.548 1.00 86.12 88 ASP A C 1
ATOM 701 O O . ASP A 1 88 ? -0.339 9.298 -9.419 1.00 86.12 88 ASP A O 1
ATOM 705 N N . TYR A 1 89 ? -0.131 7.754 -11.025 1.00 86.75 89 TYR A N 1
ATOM 706 C CA . TYR A 1 89 ? 0.707 6.822 -10.252 1.00 86.75 89 TYR A CA 1
ATOM 707 C C . TYR A 1 89 ? 0.036 6.307 -8.965 1.00 86.75 89 TYR A C 1
ATOM 709 O O . TYR A 1 89 ? 0.703 5.819 -8.047 1.00 86.75 89 TYR A O 1
ATOM 717 N N . CYS A 1 90 ? -1.297 6.354 -8.889 1.00 84.25 90 CYS A N 1
ATOM 718 C CA . CYS A 1 90 ? -2.018 5.745 -7.783 1.00 84.25 90 CYS A CA 1
ATOM 719 C C . CYS A 1 90 ? -1.976 4.224 -7.928 1.00 84.25 90 CYS A C 1
ATOM 721 O O . CYS A 1 90 ? -2.388 3.665 -8.943 1.00 84.25 90 CYS A O 1
ATOM 723 N N . ILE A 1 91 ? -1.501 3.564 -6.873 1.00 88.88 91 ILE A N 1
ATOM 724 C CA . ILE A 1 91 ? -1.319 2.114 -6.831 1.00 88.88 91 ILE A CA 1
ATOM 725 C C . ILE A 1 91 ? -2.609 1.449 -6.344 1.00 88.88 91 ILE A C 1
ATOM 727 O O . ILE A 1 91 ? -2.967 1.535 -5.158 1.00 88.88 91 ILE A O 1
ATOM 731 N N . ILE A 1 92 ? -3.263 0.740 -7.253 1.00 84.81 92 ILE A N 1
ATOM 732 C CA . ILE A 1 92 ? -4.469 -0.054 -7.055 1.00 84.81 92 ILE A CA 1
ATOM 733 C C . ILE A 1 92 ? -4.027 -1.502 -6.868 1.00 84.81 92 ILE A C 1
ATOM 735 O O . ILE A 1 92 ? -3.716 -2.210 -7.806 1.00 84.81 92 ILE A O 1
ATOM 739 N N . THR A 1 93 ? -3.938 -1.944 -5.621 1.00 81.44 93 THR A N 1
ATOM 740 C CA . THR A 1 93 ? -3.436 -3.287 -5.308 1.00 81.44 93 THR A CA 1
ATOM 741 C C . THR A 1 93 ? -4.548 -4.313 -5.268 1.00 81.44 93 THR A C 1
ATOM 743 O O . THR A 1 93 ? -5.569 -4.082 -4.612 1.00 81.44 93 THR A O 1
ATOM 746 N N . GLU A 1 94 ? -4.305 -5.481 -5.850 1.00 74.62 94 GLU A N 1
ATOM 747 C CA . GLU A 1 94 ? -5.237 -6.597 -5.815 1.00 74.62 94 GLU A CA 1
ATOM 748 C C . GLU A 1 94 ? -4.937 -7.604 -4.693 1.00 74.62 94 GLU A C 1
ATOM 750 O O . GLU A 1 94 ? -3.885 -7.630 -4.035 1.00 74.62 94 GLU A O 1
ATOM 755 N N . ARG A 1 95 ? -5.913 -8.479 -4.431 1.00 74.69 95 ARG A N 1
ATOM 756 C CA . ARG A 1 95 ? -5.742 -9.571 -3.475 1.00 74.69 95 ARG A CA 1
ATOM 757 C C . ARG A 1 95 ? -5.137 -10.786 -4.171 1.00 74.69 95 ARG A C 1
ATOM 759 O O . ARG A 1 95 ? -5.842 -11.740 -4.472 1.00 74.69 95 ARG A O 1
ATOM 766 N N . VAL A 1 96 ? -3.817 -10.782 -4.319 1.00 78.31 96 VAL A N 1
ATOM 767 C CA . VAL A 1 96 ? -3.096 -11.912 -4.923 1.00 78.31 96 VAL A CA 1
ATOM 768 C C . VAL A 1 96 ? -3.135 -13.186 -4.073 1.00 78.31 96 VAL A C 1
ATOM 770 O O . VAL A 1 96 ? -3.159 -13.137 -2.829 1.00 78.31 96 VAL A O 1
ATOM 773 N N . SER A 1 97 ? -3.067 -14.332 -4.756 1.00 75.06 97 SER A N 1
ATOM 774 C CA . SER A 1 97 ? -2.894 -15.648 -4.138 1.00 75.06 97 SER A CA 1
ATOM 775 C C . SER A 1 97 ? -1.456 -15.809 -3.641 1.00 75.06 97 SER A C 1
ATOM 777 O O . SER A 1 97 ? -0.525 -15.982 -4.420 1.00 75.06 97 SER A O 1
ATOM 779 N N . CYS A 1 98 ? -1.266 -15.747 -2.323 1.00 80.56 98 CYS A N 1
ATOM 780 C CA . CYS A 1 98 ? 0.021 -15.996 -1.678 1.00 80.56 98 CYS A CA 1
ATOM 781 C C . CYS A 1 98 ? -0.148 -17.092 -0.609 1.00 80.56 98 CYS A C 1
ATOM 783 O O . CYS A 1 98 ? -0.908 -16.892 0.344 1.00 80.56 98 CYS A O 1
ATOM 785 N N . PRO A 1 99 ? 0.564 -18.236 -0.704 1.00 79.25 99 PRO A N 1
ATOM 786 C CA . PRO A 1 99 ? 0.374 -19.385 0.195 1.00 79.25 99 PRO A CA 1
ATOM 787 C C . PRO A 1 99 ? 0.795 -19.109 1.649 1.00 79.25 99 PRO A C 1
ATOM 789 O O . PRO A 1 99 ? 0.426 -19.843 2.570 1.00 79.25 99 PRO A O 1
ATOM 792 N N . ILE A 1 100 ? 1.563 -18.040 1.873 1.00 80.19 100 ILE A N 1
ATOM 793 C CA . ILE A 1 100 ? 2.019 -17.597 3.197 1.00 80.19 100 ILE A CA 1
ATOM 794 C C . ILE A 1 100 ? 1.456 -16.226 3.587 1.00 80.19 100 ILE A C 1
ATOM 796 O O . ILE A 1 100 ? 1.983 -15.581 4.494 1.00 80.19 100 ILE A O 1
ATOM 800 N N . ARG A 1 101 ? 0.387 -15.755 2.933 1.00 76.38 101 ARG A N 1
ATOM 801 C CA . ARG A 1 101 ? -0.263 -14.485 3.285 1.00 76.38 101 ARG A CA 1
ATOM 802 C C . ARG A 1 101 ? -0.611 -14.457 4.780 1.00 76.38 101 ARG A C 1
ATOM 804 O O . ARG A 1 101 ? -0.988 -15.477 5.349 1.00 76.38 101 ARG A O 1
ATOM 811 N N . HIS A 1 102 ? -0.430 -13.306 5.429 1.00 67.19 102 HIS A N 1
ATOM 812 C CA . HIS A 1 102 ? -0.564 -13.106 6.888 1.00 67.19 102 HIS A CA 1
ATOM 813 C C . HIS A 1 102 ? 0.435 -13.870 7.783 1.00 67.19 102 HIS A C 1
ATOM 815 O O . HIS A 1 102 ? 0.568 -13.528 8.952 1.00 67.19 102 HIS A O 1
ATOM 821 N N . ARG A 1 103 ? 1.181 -14.851 7.252 1.00 72.75 103 ARG A N 1
ATOM 822 C CA . ARG A 1 103 ? 2.325 -15.500 7.924 1.00 72.75 103 ARG A CA 1
ATOM 823 C C . ARG A 1 103 ? 3.681 -15.040 7.388 1.00 72.75 103 ARG A C 1
ATOM 825 O O . ARG A 1 103 ? 4.715 -15.441 7.914 1.00 72.75 103 ARG A O 1
ATOM 832 N N . CYS A 1 104 ? 3.688 -14.237 6.327 1.00 80.69 104 CYS A N 1
ATOM 833 C CA . CYS A 1 104 ? 4.899 -13.677 5.751 1.00 80.69 104 CYS A CA 1
ATOM 834 C C . CYS A 1 104 ? 5.588 -12.782 6.785 1.00 80.69 104 CYS A C 1
ATOM 836 O O . CYS A 1 104 ? 5.067 -11.722 7.131 1.00 80.69 104 CYS A O 1
ATOM 838 N N . ILE A 1 105 ? 6.774 -13.196 7.238 1.00 77.94 105 ILE A N 1
ATOM 839 C CA . ILE A 1 105 ? 7.571 -12.463 8.234 1.00 77.94 105 ILE A CA 1
ATOM 840 C C . ILE A 1 105 ? 8.007 -11.077 7.746 1.00 77.94 105 ILE A C 1
ATOM 842 O O . ILE A 1 105 ? 8.345 -10.216 8.550 1.00 77.94 105 ILE A O 1
ATOM 846 N N . PHE A 1 106 ? 7.982 -10.856 6.431 1.00 78.69 106 PHE A N 1
ATOM 847 C CA . PHE A 1 106 ? 8.385 -9.598 5.820 1.00 78.69 106 PHE A CA 1
ATOM 848 C C . PHE A 1 106 ? 7.238 -8.592 5.658 1.00 78.69 106 PHE A C 1
ATOM 850 O O . PHE A 1 106 ? 7.485 -7.405 5.465 1.00 78.69 106 PHE A O 1
ATOM 857 N N . GLY A 1 107 ? 5.980 -9.045 5.720 1.00 74.31 107 GLY A N 1
ATOM 858 C CA . GLY A 1 107 ? 4.816 -8.155 5.707 1.00 74.31 107 GLY A CA 1
ATOM 859 C C . GLY A 1 107 ? 4.597 -7.345 4.419 1.00 74.31 107 GLY A C 1
ATOM 860 O O . GLY A 1 107 ? 3.892 -6.343 4.467 1.00 74.31 107 GLY A O 1
ATOM 861 N N . TYR A 1 108 ? 5.149 -7.747 3.268 1.00 81.56 108 TYR A N 1
ATOM 862 C CA . TYR A 1 108 ? 5.014 -6.990 2.004 1.00 81.56 108 TYR A CA 1
ATOM 863 C C . TYR A 1 108 ? 3.591 -6.937 1.436 1.00 81.56 108 TYR A C 1
ATOM 865 O O . TYR A 1 108 ? 3.269 -6.054 0.648 1.00 81.56 108 TYR A O 1
ATOM 873 N N . CYS A 1 109 ? 2.747 -7.888 1.835 1.00 75.38 109 CYS A N 1
ATOM 874 C CA . CYS A 1 109 ? 1.332 -7.969 1.475 1.00 75.38 109 CYS A CA 1
ATOM 875 C C . CYS A 1 109 ? 0.418 -7.399 2.576 1.00 75.38 109 CYS A C 1
ATOM 877 O O . CYS A 1 109 ? -0.783 -7.692 2.604 1.00 75.38 109 CYS A O 1
ATOM 879 N N . ASN A 1 110 ? 0.989 -6.698 3.565 1.00 67.06 110 ASN A N 1
ATOM 880 C CA . ASN A 1 110 ? 0.254 -6.201 4.718 1.00 67.06 110 ASN A CA 1
ATOM 881 C C . ASN A 1 110 ? -0.328 -4.812 4.432 1.00 67.06 110 ASN A C 1
ATOM 883 O O . ASN A 1 110 ? 0.182 -3.805 4.907 1.00 67.06 110 ASN A O 1
ATOM 887 N N . PHE A 1 111 ? -1.441 -4.775 3.696 1.00 58.88 111 PHE A N 1
ATOM 888 C CA . PHE A 1 111 ? -2.264 -3.574 3.444 1.00 58.88 111 PHE A CA 1
ATOM 889 C C . PHE A 1 111 ? -2.808 -2.899 4.714 1.00 58.88 111 PHE A C 1
ATOM 891 O O . PHE A 1 111 ? -3.464 -1.865 4.664 1.00 58.88 111 PHE A O 1
ATOM 898 N N . GLU A 1 112 ? -2.596 -3.543 5.852 1.00 55.41 112 GLU A N 1
ATOM 899 C CA . GLU A 1 112 ? -3.218 -3.264 7.131 1.00 55.41 112 GLU A CA 1
ATOM 900 C C . GLU A 1 112 ? -2.400 -2.303 7.986 1.00 55.41 112 GLU A C 1
ATOM 902 O O . GLU A 1 112 ? -2.904 -1.829 8.994 1.00 55.41 112 GLU A O 1
ATOM 907 N N . SER A 1 113 ? -1.130 -2.055 7.651 1.00 55.16 113 SER A N 1
ATOM 908 C CA . SER A 1 113 ? -0.217 -1.420 8.606 1.00 55.16 113 SER A CA 1
ATOM 909 C C . SER A 1 113 ? -0.520 0.052 8.872 1.00 55.16 113 SER A C 1
ATOM 911 O O . SER A 1 113 ? 0.025 0.606 9.822 1.00 55.16 113 SER A O 1
ATOM 913 N N . GLU A 1 114 ? -1.378 0.682 8.066 1.00 70.50 114 GLU A N 1
ATOM 914 C CA . GLU A 1 114 ? -1.755 2.078 8.251 1.00 70.50 114 GLU A CA 1
ATOM 915 C C . GLU A 1 114 ? -3.260 2.259 8.420 1.00 70.50 114 GLU A C 1
ATOM 917 O O . GLU A 1 114 ? -4.104 1.744 7.671 1.00 70.50 114 GLU A O 1
ATOM 922 N N . LEU A 1 115 ? -3.588 3.002 9.474 1.00 84.25 115 LEU A N 1
ATOM 923 C CA . LEU A 1 115 ? -4.932 3.482 9.718 1.00 84.25 115 LEU A CA 1
ATOM 924 C C . LEU A 1 115 ? -5.261 4.527 8.653 1.00 84.25 115 LEU A C 1
ATOM 926 O O . LEU A 1 115 ? -4.501 5.465 8.431 1.00 84.25 115 LEU A O 1
ATOM 930 N N . SER A 1 116 ? -6.408 4.366 8.002 1.00 84.50 116 SER A N 1
ATOM 931 C CA . SER A 1 116 ? -6.955 5.379 7.101 1.00 84.50 116 SER A CA 1
ATOM 932 C C . SER A 1 116 ? -7.212 6.690 7.858 1.00 84.50 116 SER A C 1
ATOM 934 O O . SER A 1 116 ? -7.387 6.661 9.079 1.00 84.50 116 SER A O 1
ATOM 936 N N . PRO A 1 117 ? -7.332 7.838 7.166 1.00 87.06 117 PRO A N 1
ATOM 937 C CA . PRO A 1 117 ? -7.669 9.109 7.812 1.00 87.06 117 PRO A CA 1
ATOM 938 C C . PRO A 1 117 ? -8.904 9.012 8.719 1.00 87.06 117 PRO A C 1
ATOM 940 O O . PRO A 1 117 ? -8.897 9.504 9.845 1.00 87.06 117 PRO A O 1
ATOM 943 N N . ARG A 1 118 ? -9.928 8.274 8.274 1.00 93.06 118 ARG A N 1
ATOM 944 C CA . ARG A 1 118 ? -11.149 8.045 9.050 1.00 93.06 118 ARG A CA 1
ATOM 945 C C . ARG A 1 118 ? -10.930 7.168 10.279 1.00 93.06 118 ARG A C 1
ATOM 947 O O . ARG A 1 118 ? -11.495 7.424 11.336 1.00 93.06 118 ARG A O 1
ATOM 954 N N . GLU A 1 119 ? -10.104 6.135 10.161 1.00 94.44 119 GLU A N 1
ATOM 955 C CA . GLU A 1 119 ? -9.727 5.314 11.310 1.00 94.44 119 GLU A CA 1
ATOM 956 C C . GLU A 1 119 ? -8.887 6.120 12.308 1.00 94.44 119 GLU A C 1
ATOM 958 O O . GLU A 1 119 ? -9.103 5.985 13.505 1.00 94.44 119 GLU A O 1
ATOM 963 N N . ILE A 1 120 ? -8.010 7.021 11.849 1.00 94.69 120 ILE A N 1
ATOM 964 C CA . ILE A 1 120 ? -7.265 7.945 12.719 1.00 94.69 120 ILE A CA 1
ATOM 965 C C . ILE A 1 120 ? -8.220 8.869 13.488 1.00 94.69 120 ILE A C 1
ATOM 967 O O . ILE A 1 120 ? -8.029 9.060 14.689 1.00 94.69 120 ILE A O 1
ATOM 971 N N . GLU A 1 121 ? -9.247 9.428 12.839 1.00 96.81 121 GLU A N 1
ATOM 972 C CA . GLU A 1 121 ? -10.293 10.209 13.522 1.00 96.81 121 GLU A CA 1
ATOM 973 C C . GLU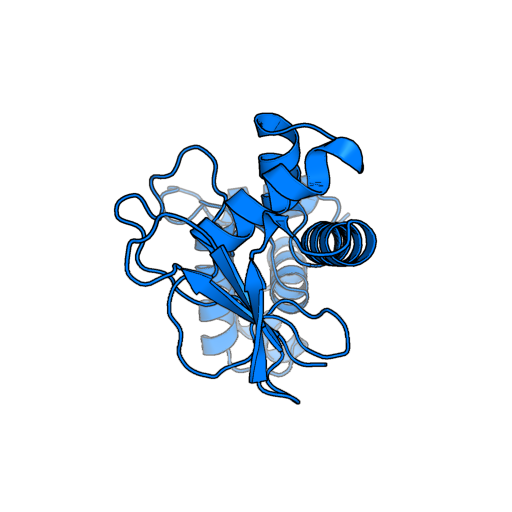 A 1 121 ? -10.970 9.392 14.626 1.00 96.81 121 GLU A C 1
ATOM 975 O O . GLU A 1 121 ? -11.088 9.863 15.757 1.00 96.81 121 GLU A O 1
ATOM 980 N N . ILE A 1 122 ? -11.342 8.146 14.325 1.00 97.75 122 ILE A N 1
ATOM 981 C CA . ILE A 1 122 ? -11.955 7.240 15.302 1.00 97.75 122 ILE A CA 1
ATOM 982 C C . ILE A 1 122 ? -10.997 6.947 16.458 1.00 97.75 122 ILE A C 1
ATOM 984 O O . ILE A 1 122 ? -11.410 7.051 17.607 1.00 97.75 122 ILE A O 1
ATOM 988 N N . VAL A 1 123 ? -9.713 6.671 16.199 1.00 97.44 123 VAL A N 1
ATOM 989 C CA . VAL A 1 123 ? -8.710 6.469 17.262 1.00 97.44 123 VAL A CA 1
ATOM 990 C C . VAL A 1 123 ? -8.579 7.699 18.156 1.00 97.44 123 VAL A C 1
ATOM 992 O O . VAL A 1 123 ? -8.491 7.557 19.376 1.00 97.44 123 VAL A O 1
ATOM 995 N N . LYS A 1 124 ? -8.598 8.906 17.578 1.00 97.75 124 LYS A N 1
ATOM 996 C CA . LYS A 1 124 ? -8.558 10.150 18.354 1.00 97.75 124 LYS A CA 1
ATOM 997 C C . LYS A 1 124 ? -9.773 10.264 19.265 1.00 97.75 124 LYS A C 1
ATOM 999 O O . LYS A 1 124 ? -9.593 10.482 20.458 1.00 97.75 124 LYS A O 1
ATOM 1004 N N . LEU A 1 125 ? -10.988 10.108 18.741 1.00 98.00 125 LEU A N 1
ATOM 1005 C CA . LEU A 1 125 ? -12.208 10.214 19.550 1.00 98.00 125 LEU A CA 1
ATOM 1006 C C . LEU A 1 125 ? -12.274 9.128 20.629 1.00 98.00 125 LEU A C 1
ATOM 1008 O O . LEU A 1 125 ? -12.563 9.427 21.788 1.00 98.00 125 LEU A O 1
ATOM 1012 N N . PHE A 1 126 ? -11.907 7.896 20.273 1.00 97.94 126 PHE A N 1
ATOM 1013 C CA . PHE A 1 126 ? -11.812 6.773 21.200 1.00 97.94 126 PHE A CA 1
ATOM 1014 C C . PHE A 1 126 ? -10.867 7.095 22.366 1.00 97.94 126 PHE A C 1
ATOM 1016 O O . PHE A 1 126 ? -11.216 6.899 23.528 1.00 97.94 126 PHE A O 1
ATOM 1023 N N . ALA A 1 127 ? -9.684 7.653 22.081 1.00 97.12 127 ALA A N 1
ATOM 1024 C CA . ALA A 1 127 ? -8.710 8.022 23.107 1.00 97.12 127 ALA A CA 1
ATOM 1025 C C . ALA A 1 127 ? -9.177 9.175 24.018 1.00 97.12 127 ALA A C 1
ATOM 1027 O O . ALA A 1 127 ? -8.744 9.247 25.166 1.00 97.12 127 ALA A O 1
ATOM 1028 N N . HIS A 1 128 ? -10.100 10.024 23.553 1.00 96.38 128 HIS A N 1
ATOM 1029 C CA . HIS A 1 128 ? -10.773 11.032 24.383 1.00 96.38 128 HIS A CA 1
ATOM 1030 C C . HIS A 1 128 ? -11.948 10.461 25.205 1.00 96.38 128 HIS A C 1
ATOM 1032 O O . HIS A 1 128 ? -12.644 11.215 25.883 1.00 96.38 128 HIS A O 1
ATOM 1038 N N . GLY A 1 129 ? -12.187 9.145 25.162 1.00 95.88 129 GLY A N 1
ATOM 1039 C CA . GLY A 1 129 ? -13.229 8.475 25.944 1.00 95.88 129 GLY A CA 1
ATOM 1040 C C . GLY A 1 129 ? -14.629 8.560 25.333 1.00 95.88 129 GLY A C 1
ATOM 1041 O O . GLY A 1 129 ? -15.618 8.398 26.050 1.00 95.88 129 GLY A O 1
ATOM 1042 N N . PHE A 1 130 ? -14.734 8.832 24.031 1.00 97.56 130 PHE A N 1
ATOM 1043 C CA . PHE A 1 130 ? -16.014 8.784 23.331 1.00 97.56 130 PHE A CA 1
ATOM 1044 C C . PHE A 1 130 ? -16.433 7.324 23.139 1.00 97.56 130 PHE A C 1
ATOM 1046 O O . PHE A 1 130 ? -15.626 6.481 22.752 1.00 97.56 130 PHE A O 1
ATOM 1053 N N . ASP A 1 131 ? -17.704 7.035 23.404 1.00 97.19 131 ASP A N 1
ATOM 1054 C CA . ASP A 1 131 ? -18.325 5.759 23.057 1.00 97.19 131 ASP A CA 1
ATOM 1055 C C . ASP A 1 131 ? -18.731 5.737 21.570 1.00 97.19 131 ASP A C 1
ATOM 1057 O O . ASP A 1 131 ? -18.665 6.749 20.866 1.00 97.19 131 ASP A O 1
ATOM 1061 N N . GLU A 1 132 ? -19.117 4.563 21.064 1.00 97.44 132 GLU A N 1
ATOM 1062 C CA . GLU A 1 132 ? -19.495 4.390 19.654 1.00 97.44 132 GLU A CA 1
ATOM 1063 C C . GLU A 1 132 ? -20.661 5.289 19.226 1.00 97.44 132 GLU A C 1
ATOM 1065 O O . GLU A 1 132 ? -20.705 5.689 18.064 1.00 97.44 132 GLU A O 1
ATOM 1070 N N . GLU A 1 133 ? -21.575 5.613 20.145 1.00 97.94 133 GLU A N 1
ATOM 1071 C CA . GLU A 1 133 ? -22.736 6.469 19.880 1.00 97.94 133 GLU A CA 1
ATOM 1072 C C . GLU A 1 133 ? -22.283 7.917 19.651 1.00 97.94 133 GLU A C 1
ATOM 1074 O O . GLU A 1 133 ? -22.560 8.508 18.611 1.00 97.94 133 GLU A O 1
ATOM 1079 N N . LYS A 1 134 ? -21.468 8.464 20.561 1.00 98.12 134 LYS A N 1
ATOM 1080 C CA . LYS A 1 134 ? -20.939 9.829 20.429 1.00 98.12 134 LYS A CA 1
ATOM 1081 C C . LYS A 1 134 ? -19.994 9.972 19.242 1.00 98.12 134 LYS A C 1
ATOM 1083 O O . LYS A 1 134 ? -19.984 11.011 18.585 1.00 98.12 134 LYS A O 1
ATOM 1088 N N . MET A 1 135 ? -19.191 8.942 18.961 1.00 98.44 135 MET A N 1
ATOM 1089 C CA . MET A 1 135 ? -18.355 8.914 17.759 1.00 98.44 135 MET A CA 1
ATOM 1090 C C . MET A 1 135 ? -19.209 8.927 16.492 1.00 98.44 135 MET A C 1
ATOM 1092 O O . MET A 1 135 ? -18.883 9.650 15.556 1.00 98.44 135 MET A O 1
ATOM 1096 N N . ALA A 1 136 ? -20.297 8.156 16.460 1.00 97.88 136 ALA A N 1
ATOM 1097 C CA . ALA A 1 136 ? -21.221 8.111 15.332 1.00 97.88 136 ALA A CA 1
ATOM 1098 C C . ALA A 1 136 ? -21.865 9.477 15.073 1.00 97.88 136 ALA A C 1
ATOM 1100 O O . ALA A 1 136 ? -21.828 9.957 13.936 1.00 97.88 136 ALA A O 1
ATOM 1101 N N . ASP A 1 137 ? -22.345 10.128 16.133 1.00 97.81 137 ASP A N 1
ATOM 1102 C CA . ASP A 1 137 ? -22.937 11.464 16.071 1.00 97.81 137 ASP A CA 1
ATOM 1103 C C . ASP A 1 137 ? -21.935 12.507 15.566 1.00 97.81 137 ASP A C 1
ATOM 1105 O O . ASP A 1 137 ? -22.220 13.250 14.627 1.00 97.81 137 ASP A O 1
ATOM 1109 N N . GLN A 1 138 ? -20.728 12.537 16.139 1.00 97.38 138 GLN A N 1
ATOM 1110 C CA . GLN A 1 138 ? -19.705 13.522 15.777 1.00 97.38 138 GLN A CA 1
ATOM 1111 C C . GLN A 1 138 ? -19.195 13.349 14.342 1.00 97.38 138 GLN A C 1
ATOM 1113 O O . GLN A 1 138 ? -18.806 14.319 13.688 1.00 97.38 138 GLN A O 1
ATOM 1118 N N . LEU A 1 139 ? -19.171 12.109 13.861 1.00 96.75 139 LEU A N 1
ATOM 1119 C CA . LEU A 1 139 ? -18.661 11.756 12.546 1.00 96.75 139 LEU A CA 1
ATOM 1120 C C . LEU A 1 139 ? -19.766 11.658 11.479 1.00 96.75 139 LEU A C 1
ATOM 1122 O O . LEU A 1 139 ? -19.440 11.423 10.313 1.00 96.75 139 LEU A O 1
ATOM 1126 N N . PHE A 1 140 ? -21.037 11.852 11.849 1.00 96.50 140 PHE A N 1
ATOM 1127 C CA . PHE A 1 140 ? -22.212 11.748 10.975 1.00 96.50 140 PHE A CA 1
ATOM 1128 C C . PHE A 1 140 ? -22.300 10.406 10.222 1.00 96.50 140 PHE A C 1
ATOM 1130 O O . PHE A 1 140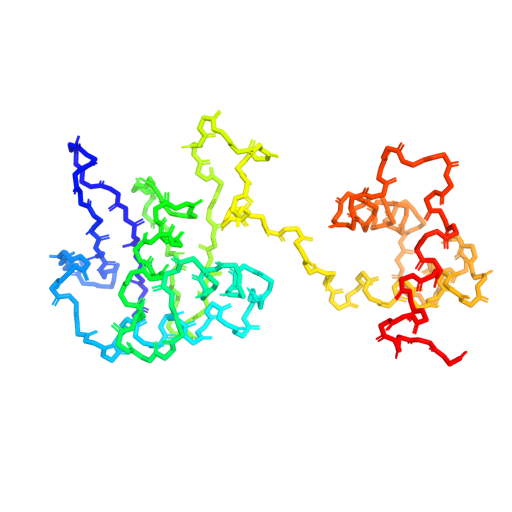 ? -22.543 10.361 9.015 1.00 96.50 140 PHE A O 1
ATOM 1137 N N . ILE A 1 141 ? -22.075 9.294 10.928 1.00 96.06 141 ILE A N 1
ATOM 1138 C CA . ILE A 1 141 ? -22.169 7.927 10.384 1.00 96.06 141 ILE A CA 1
ATOM 1139 C C . ILE A 1 141 ? -22.949 7.019 11.333 1.00 96.06 141 ILE A C 1
ATOM 1141 O O . ILE A 1 141 ? -23.150 7.348 12.491 1.00 96.06 141 ILE A O 1
ATOM 1145 N N . ALA A 1 142 ? -23.382 5.849 10.865 1.00 96.06 142 ALA A N 1
ATOM 1146 C CA . ALA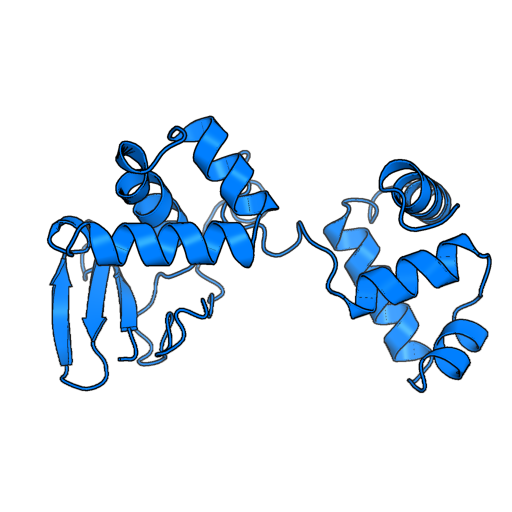 A 1 142 ? -24.065 4.893 11.732 1.00 96.06 142 ALA A CA 1
ATOM 1147 C C . ALA A 1 142 ? -23.122 4.321 12.809 1.00 96.06 142 ALA A C 1
ATOM 1149 O O . ALA A 1 142 ? -21.969 3.991 12.520 1.00 96.06 142 ALA A O 1
ATOM 1150 N N . ARG A 1 143 ? -23.643 4.082 14.020 1.00 97.69 143 ARG A N 1
ATOM 1151 C CA . ARG A 1 143 ? -22.929 3.401 15.118 1.00 97.69 143 ARG A CA 1
ATOM 1152 C C . ARG A 1 143 ? -22.300 2.071 14.686 1.00 97.69 143 ARG A C 1
ATOM 1154 O O . ARG A 1 143 ? -21.142 1.798 14.988 1.00 97.69 143 ARG A O 1
ATOM 1161 N N . ALA A 1 144 ? -23.025 1.270 13.904 1.00 92.25 144 ALA A N 1
ATOM 1162 C CA . ALA A 1 144 ? -22.507 0.015 13.353 1.00 92.25 144 ALA A CA 1
ATOM 1163 C C . ALA A 1 144 ? -21.270 0.222 12.452 1.00 92.25 144 ALA A C 1
ATOM 1165 O O . ALA A 1 144 ? -20.363 -0.608 12.436 1.00 92.25 144 ALA A O 1
ATOM 1166 N N . THR A 1 145 ? -21.195 1.346 11.733 1.00 91.06 145 THR A N 1
ATOM 1167 C CA . THR A 1 145 ? -20.025 1.711 10.924 1.00 91.06 145 THR A CA 1
ATOM 1168 C C . THR A 1 145 ? -18.828 2.051 11.813 1.00 91.06 145 THR A C 1
ATOM 1170 O O . THR A 1 145 ? -17.721 1.601 11.527 1.00 91.06 145 THR A O 1
ATOM 1173 N N . VAL A 1 146 ? -19.038 2.768 12.925 1.00 97.56 146 VAL A N 1
ATOM 1174 C CA . VAL A 1 146 ? -17.987 3.024 13.930 1.00 97.56 146 VAL A CA 1
ATOM 1175 C C . VAL A 1 146 ? -17.459 1.714 14.516 1.00 97.56 146 VAL A C 1
ATOM 1177 O O . VAL A 1 146 ? -16.248 1.501 14.531 1.00 97.56 146 VAL A O 1
ATOM 1180 N N . HIS A 1 147 ? -18.349 0.802 14.914 1.00 95.69 147 HIS A N 1
ATOM 1181 C CA . HIS A 1 147 ? -17.968 -0.517 15.428 1.00 95.69 147 HIS A CA 1
ATOM 1182 C C . HIS A 1 147 ? -17.093 -1.304 14.434 1.00 95.69 147 HIS A C 1
ATOM 1184 O O . HIS A 1 147 ? -16.053 -1.869 14.792 1.00 95.69 147 HIS A O 1
ATOM 1190 N N . ASN A 1 148 ? -17.473 -1.289 13.151 1.00 89.75 148 ASN A N 1
ATOM 1191 C CA . ASN A 1 148 ? -16.699 -1.928 12.087 1.00 89.75 148 ASN A CA 1
ATOM 1192 C C . ASN A 1 148 ? -15.318 -1.282 11.911 1.00 89.75 148 ASN A C 1
ATOM 1194 O O . ASN A 1 148 ? -14.323 -1.989 11.742 1.00 89.75 148 ASN A O 1
ATOM 1198 N N . HIS A 1 149 ? -15.230 0.048 11.981 1.00 94.69 149 HIS A N 1
ATOM 1199 C CA . HIS A 1 149 ? -13.945 0.741 11.948 1.00 94.69 149 HIS A CA 1
ATOM 1200 C C . HIS A 1 149 ? -13.055 0.374 13.141 1.00 94.69 149 HIS A C 1
ATOM 1202 O O . HIS A 1 149 ? -11.886 0.079 12.923 1.00 94.69 149 HIS A O 1
ATOM 1208 N N . ILE A 1 150 ? -13.581 0.321 14.370 1.00 96.31 150 ILE A N 1
ATOM 1209 C CA . ILE A 1 150 ? -12.816 -0.091 15.565 1.00 96.31 150 ILE A CA 1
ATOM 1210 C C . ILE A 1 150 ? -12.294 -1.523 15.407 1.00 96.31 150 ILE A C 1
ATOM 1212 O O . ILE A 1 150 ? -11.113 -1.787 15.631 1.00 96.31 150 ILE A O 1
ATOM 1216 N N . THR A 1 151 ? -13.139 -2.440 14.934 1.00 91.00 151 THR A N 1
ATOM 1217 C CA . THR A 1 151 ? -12.737 -3.827 14.657 1.00 91.00 151 THR A CA 1
ATOM 1218 C C . THR A 1 151 ? -11.609 -3.891 13.620 1.00 91.00 151 THR A C 1
ATOM 1220 O O . THR A 1 151 ? -10.635 -4.630 13.792 1.00 91.00 151 THR A O 1
ATOM 1223 N N . ASN A 1 152 ? -11.695 -3.080 12.561 1.00 84.81 152 ASN A N 1
ATOM 1224 C CA . ASN A 1 152 ? -10.640 -2.972 11.556 1.00 84.81 152 ASN A CA 1
ATOM 1225 C C . ASN A 1 152 ? -9.356 -2.364 12.124 1.00 84.81 152 ASN A C 1
ATOM 1227 O O . ASN A 1 152 ? -8.287 -2.906 11.863 1.00 84.81 152 ASN A O 1
ATOM 1231 N N . ILE A 1 153 ? -9.446 -1.320 12.949 1.00 91.62 153 ILE A N 1
ATOM 1232 C CA . ILE A 1 153 ? -8.309 -0.726 13.663 1.00 91.62 153 ILE A CA 1
ATOM 1233 C C . ILE A 1 153 ? -7.612 -1.782 14.524 1.00 91.62 153 ILE A C 1
ATOM 1235 O O . ILE A 1 153 ? -6.395 -1.929 14.439 1.00 91.62 153 ILE A O 1
ATOM 1239 N N . TYR A 1 154 ? -8.359 -2.567 15.306 1.00 89.19 154 TYR A N 1
ATOM 1240 C CA . TYR A 1 154 ? -7.777 -3.642 16.113 1.00 89.19 154 TYR A CA 1
ATOM 1241 C C . TYR A 1 154 ? -7.040 -4.658 15.261 1.00 89.19 154 TYR A C 1
ATOM 1243 O O . TYR A 1 154 ? -5.931 -5.056 15.604 1.00 89.19 154 TYR A O 1
ATOM 1251 N N . ARG A 1 155 ? -7.612 -5.043 14.126 1.00 80.88 155 ARG A N 1
ATOM 1252 C CA . ARG A 1 155 ? -6.971 -5.975 13.202 1.00 80.88 155 ARG A CA 1
ATOM 1253 C C . ARG A 1 155 ? -5.688 -5.387 12.604 1.00 80.88 155 ARG A C 1
ATOM 1255 O O . ARG A 1 155 ? -4.646 -6.036 12.652 1.00 80.88 155 ARG A O 1
ATOM 1262 N N . LYS A 1 156 ? -5.749 -4.131 12.153 1.00 78.38 156 LYS A N 1
ATOM 1263 C CA . LYS A 1 156 ? -4.633 -3.368 11.576 1.00 78.38 156 LYS A CA 1
ATOM 1264 C C . LYS A 1 156 ? -3.464 -3.174 12.536 1.00 78.38 156 LYS A C 1
ATOM 1266 O O . LYS A 1 156 ? -2.307 -3.306 12.150 1.00 78.38 156 LYS A O 1
ATOM 1271 N N . LEU A 1 157 ? -3.774 -2.917 13.804 1.00 82.25 157 LEU A N 1
ATOM 1272 C CA . LEU A 1 157 ? -2.791 -2.727 14.868 1.00 82.25 157 LEU A CA 1
ATOM 1273 C C . LEU A 1 157 ? -2.387 -4.039 15.568 1.00 82.25 157 LEU A C 1
ATOM 1275 O O . LEU A 1 157 ? -1.622 -4.003 16.530 1.00 82.25 157 LEU A O 1
ATOM 1279 N N . GLY A 1 158 ? -2.899 -5.195 15.126 1.00 76.25 158 GLY A N 1
ATOM 1280 C CA . GLY A 1 158 ? -2.597 -6.497 15.734 1.00 76.25 158 GLY A CA 1
ATOM 1281 C C . GLY A 1 158 ? -3.165 -6.688 17.149 1.00 76.25 158 GLY A C 1
ATOM 1282 O O . GLY A 1 158 ? -2.656 -7.500 17.916 1.00 76.25 158 GLY A O 1
ATOM 1283 N N . LEU A 1 159 ? -4.214 -5.948 17.511 1.00 85.56 159 LEU A N 1
ATOM 1284 C CA . LEU A 1 159 ? -4.837 -5.940 18.839 1.00 85.56 159 LEU A CA 1
ATOM 1285 C C . LEU A 1 159 ? -5.962 -6.973 19.000 1.00 85.56 159 LEU A C 1
ATOM 1287 O O . LEU A 1 159 ? -6.364 -7.238 20.129 1.00 85.56 159 LEU A O 1
ATOM 1291 N N . SER A 1 160 ? -6.460 -7.582 17.917 1.00 76.81 160 SER A N 1
ATOM 1292 C CA . SER A 1 160 ? -7.632 -8.480 17.942 1.00 76.81 160 SER A CA 1
ATOM 1293 C C . SER A 1 160 ? -7.502 -9.713 18.852 1.00 76.81 160 SER A C 1
ATOM 1295 O O . SER A 1 160 ? -8.516 -10.297 19.213 1.00 76.81 160 SER A O 1
ATOM 1297 N N . GLY A 1 161 ? -6.281 -10.127 19.214 1.00 71.19 161 GLY A N 1
ATOM 1298 C CA . GLY A 1 161 ? -6.025 -11.235 20.149 1.00 71.19 161 GLY A CA 1
ATOM 1299 C C . GLY A 1 161 ? -5.688 -10.798 21.580 1.00 71.19 161 GLY A C 1
ATOM 1300 O O . GLY A 1 161 ? -5.370 -11.641 22.416 1.00 71.19 161 GLY A O 1
ATOM 1301 N N . SER A 1 162 ? -5.696 -9.493 21.862 1.00 81.00 162 SER A N 1
ATOM 1302 C CA . SER A 1 162 ? -5.368 -8.954 23.182 1.00 81.00 162 SER A CA 1
ATOM 1303 C C . SER A 1 162 ? -6.530 -9.127 24.157 1.00 81.00 162 SER A C 1
ATOM 1305 O O . SER A 1 162 ? -7.687 -8.955 23.789 1.00 81.00 162 SER A O 1
ATOM 1307 N N . ALA A 1 163 ? -6.220 -9.372 25.432 1.00 89.50 163 ALA A N 1
ATOM 1308 C CA . ALA A 1 163 ? -7.209 -9.305 26.509 1.00 89.50 163 ALA A CA 1
ATOM 1309 C C . ALA A 1 163 ? -7.688 -7.864 26.784 1.00 89.50 163 ALA A C 1
ATOM 1311 O O . ALA A 1 163 ? -8.745 -7.664 27.380 1.00 89.50 163 ALA A O 1
ATOM 1312 N N . HIS A 1 164 ? -6.908 -6.858 26.365 1.00 92.69 164 HIS A N 1
ATOM 1313 C CA . HIS A 1 164 ? -7.159 -5.439 26.641 1.00 92.69 164 HIS A CA 1
ATOM 1314 C C . HIS A 1 164 ? -6.898 -4.553 25.402 1.00 92.69 164 HIS A C 1
ATOM 1316 O O . HIS A 1 164 ? -6.024 -3.681 25.448 1.00 92.69 164 HIS A O 1
ATOM 1322 N N . PRO A 1 165 ? -7.607 -4.770 24.278 1.00 90.25 165 PRO A N 1
ATOM 1323 C CA . PRO A 1 165 ? -7.369 -4.045 23.028 1.00 90.25 165 PRO A CA 1
ATOM 1324 C C . PRO A 1 165 ? -7.606 -2.536 23.173 1.00 90.25 165 PRO A C 1
ATOM 1326 O O . PRO A 1 165 ? -6.786 -1.754 22.701 1.00 90.25 165 PRO A O 1
ATOM 1329 N N . ASP A 1 166 ? -8.634 -2.123 23.917 1.00 96.06 166 ASP A N 1
ATOM 1330 C CA . ASP A 1 166 ? -8.981 -0.713 24.143 1.00 96.06 166 ASP A CA 1
ATOM 1331 C C . ASP A 1 166 ? -7.822 0.066 24.786 1.00 96.06 166 ASP A C 1
ATOM 1333 O O . ASP A 1 166 ? -7.426 1.133 24.320 1.00 96.06 166 ASP A O 1
ATOM 1337 N N . ARG A 1 167 ? -7.199 -0.503 25.830 1.00 95.31 167 ARG A N 1
ATOM 1338 C CA . ARG A 1 167 ? -6.042 0.105 26.511 1.00 95.31 167 ARG A CA 1
ATOM 1339 C C . ARG A 1 167 ? -4.845 0.247 25.572 1.00 95.31 167 ARG A C 1
ATOM 1341 O O . ARG A 1 167 ? -4.120 1.243 25.636 1.00 95.31 167 ARG A O 1
ATOM 1348 N N . LEU A 1 168 ? -4.606 -0.759 24.732 1.00 91.31 168 LEU A N 1
ATOM 1349 C CA . LEU A 1 168 ? -3.518 -0.727 23.757 1.00 91.31 168 LEU A CA 1
ATOM 1350 C C . LEU A 1 168 ? -3.791 0.299 22.656 1.00 91.31 168 LEU A C 1
ATOM 1352 O O . LEU A 1 168 ? -2.862 0.993 22.253 1.00 91.31 168 LEU A O 1
ATOM 1356 N N . LEU A 1 169 ? -5.048 0.453 22.234 1.00 95.19 169 LEU A N 1
ATOM 1357 C CA . LEU A 1 169 ? -5.441 1.472 21.268 1.00 95.19 169 LEU A CA 1
ATOM 1358 C C . LEU A 1 169 ? -5.239 2.889 21.822 1.00 95.19 169 LEU A C 1
ATOM 1360 O O . LEU A 1 169 ? -4.667 3.739 21.141 1.00 95.19 169 LEU A O 1
ATOM 1364 N N . ILE A 1 170 ? -5.620 3.123 23.080 1.00 96.44 170 ILE A N 1
ATOM 1365 C CA . ILE A 1 170 ? -5.348 4.390 23.775 1.00 96.44 170 ILE A CA 1
ATOM 1366 C C . ILE A 1 170 ? -3.833 4.640 23.840 1.00 96.44 170 ILE A C 1
ATOM 1368 O O . ILE A 1 170 ? -3.360 5.710 23.465 1.00 96.44 170 ILE A O 1
ATOM 1372 N N . SER A 1 171 ? -3.051 3.633 24.244 1.00 92.38 171 SER A N 1
ATOM 1373 C CA . SER A 1 171 ? -1.583 3.740 24.315 1.00 92.38 171 SER A CA 1
ATOM 1374 C C . SER A 1 171 ? -0.968 4.061 22.948 1.00 92.38 171 SER A C 1
ATOM 1376 O O . SER A 1 171 ? -0.065 4.890 22.848 1.00 92.38 171 SER A O 1
ATOM 1378 N N . TYR A 1 172 ? -1.478 3.436 21.882 1.00 92.19 172 TYR A N 1
ATOM 1379 C CA . TYR A 1 172 ? -1.085 3.724 20.507 1.00 92.19 172 TYR A CA 1
ATOM 1380 C C . TYR A 1 172 ? -1.355 5.189 20.140 1.00 92.19 172 TYR A C 1
ATOM 1382 O O . TYR A 1 172 ? -0.474 5.829 19.563 1.00 92.19 172 TYR A O 1
ATOM 1390 N N . ALA A 1 173 ? -2.518 5.740 20.504 1.00 95.00 173 ALA A N 1
ATOM 1391 C CA . ALA A 1 173 ? -2.870 7.128 20.209 1.00 95.00 173 ALA A CA 1
ATOM 1392 C C . ALA A 1 173 ? -1.879 8.130 20.831 1.00 95.00 173 ALA A C 1
ATOM 1394 O O . ALA A 1 173 ? -1.413 9.034 20.134 1.00 95.00 173 ALA A O 1
ATOM 1395 N N . PHE A 1 174 ? -1.497 7.931 22.097 1.00 92.31 174 PHE A N 1
ATOM 1396 C CA . PHE A 1 174 ? -0.501 8.768 22.781 1.00 92.31 174 PHE A CA 1
ATOM 1397 C C . PHE A 1 174 ? 0.910 8.587 22.209 1.00 92.31 174 PHE A C 1
ATOM 1399 O O . PHE A 1 174 ? 1.582 9.566 21.885 1.00 92.31 174 PHE A O 1
ATOM 1406 N N . ASN A 1 175 ? 1.352 7.340 22.015 1.00 88.25 175 ASN A N 1
ATOM 1407 C CA . ASN A 1 175 ? 2.694 7.042 21.502 1.00 88.25 175 ASN A CA 1
ATOM 1408 C C . ASN A 1 175 ? 2.927 7.611 20.094 1.00 88.25 175 ASN A C 1
ATOM 1410 O O . ASN A 1 175 ? 4.047 7.991 19.758 1.00 88.25 175 ASN A O 1
ATOM 1414 N N . ASN A 1 176 ? 1.865 7.700 19.288 1.00 86.25 176 ASN A N 1
ATOM 1415 C CA . ASN A 1 176 ? 1.901 8.266 17.940 1.00 86.25 176 ASN A CA 1
ATOM 1416 C C . ASN A 1 176 ? 1.476 9.745 17.888 1.00 86.25 176 ASN A C 1
ATOM 1418 O O . ASN A 1 176 ? 1.296 10.279 16.796 1.00 86.25 176 ASN A O 1
ATOM 1422 N N . LYS A 1 177 ? 1.329 10.421 19.040 1.00 91.31 177 LYS A N 1
ATOM 1423 C CA . LYS A 1 177 ? 0.972 11.851 19.144 1.00 91.31 177 LYS A CA 1
ATOM 1424 C C . LYS A 1 177 ? -0.311 12.220 18.385 1.00 91.31 177 LYS A C 1
ATOM 1426 O O . LYS A 1 177 ? -0.428 13.314 17.836 1.00 91.31 177 LYS A O 1
ATOM 1431 N N . LEU A 1 178 ? -1.272 11.297 18.330 1.00 89.25 178 LEU A N 1
ATOM 1432 C CA . LEU A 1 178 ? -2.583 11.549 17.726 1.00 89.25 178 LEU A CA 1
ATOM 1433 C C . LEU A 1 178 ? -3.471 12.391 18.649 1.00 89.25 178 LEU A C 1
ATOM 1435 O O . LEU A 1 178 ? -4.354 13.101 18.166 1.00 89.25 178 LEU A O 1
ATOM 1439 N N . VAL A 1 179 ? -3.217 12.307 19.955 1.00 89.62 179 VAL A N 1
ATOM 1440 C CA . VAL A 1 179 ? -3.869 13.048 21.039 1.00 89.62 179 VAL A CA 1
ATOM 1441 C C . VAL A 1 179 ? -2.802 13.575 22.007 1.00 89.62 179 VAL A C 1
ATOM 1443 O O . VAL A 1 179 ? -1.670 13.081 21.986 1.00 89.62 179 VAL A O 1
ATOM 1446 N N . GLN A 1 180 ? -3.142 14.612 22.780 1.00 79.12 180 GLN A N 1
ATOM 1447 C CA . GLN A 1 180 ? -2.242 15.280 23.733 1.00 79.12 180 GLN A CA 1
ATOM 1448 C C . GLN A 1 180 ? -2.323 14.656 25.122 1.00 79.12 180 GLN A C 1
ATOM 1450 O O . GLN A 1 180 ? -3.454 14.329 25.541 1.00 79.12 180 GLN A O 1
#

Foldseek 3Di:
DFWAWAADPVNPFIWIADLVVRDIDTLVPDDLVVLQLLLVLCCVLPVPLNVLLCVVQHDDSVSSSVSSRVLCVQFHHDPPSHGCQDPVRHGDTDDDDDPCVVVPPSCSNVPLQDQDPLLLLLLLCLLVVDDLVRSCVVVVHDSVVSVVSLVSNCVSVVNNPPPCSSVVSNVVCVVVVSDD

pLDDT: mean 89.74, std 8.48, range [55.16, 98.44]

Radius of gyration: 19.11 Å; chains: 1; bounding box: 44×35×53 Å

Secondary structure (DSSP, 8-state):
--EEEEE-TTSSSEEEEETTTTEEEEGGGS-HHHHHHHHHHHHHH-HHHHHHHHHHH-SSGGGHHHHHHHHHHHH-----S--SB-TT--B-------TTTTT-TT-TT-TTSS--HHHHHHHHHHHTT--HHHHHHHHTS-HHHHHHHHHHHHHHTT-TT-S-HHHHHHHHHHHTTS--

Sequence (180 aa):
MNFEIYWNQHCTMLMVEDLDNSTVSRMDEMPAEFIQKLDAAVSESRPGIYINLCKNIGYGPQNAYGRMFQFSACNFSSKDGRPDINEDYCIITERVSCPIRHRCIFGYCNFESELSPREIEIVKLFAHGFDEEKMADQLFIARATVHNHITNIYRKLGLSGSAHPDRLLISYAFNNKLVQ